Protein AF-A0A7J9XRN0-F1 (afdb_monomer_lite)

Secondary structure (DSSP, 8-state):
-HHHHHHHHHHHHHHHHHHHHS-HHHHHHHHHHHHHHHHHHHHHHHHHHHHTSGGGTTTSSSSSSS---

Structure (mmCIF, N/CA/C/O backbone):
data_AF-A0A7J9XRN0-F1
#
_entry.id   AF-A0A7J9XRN0-F1
#
loop_
_atom_site.group_PDB
_atom_site.id
_atom_site.type_symbol
_atom_site.label_atom_id
_atom_site.label_alt_id
_atom_site.label_comp_id
_atom_site.label_asym_id
_atom_site.label_entity_id
_atom_site.label_seq_id
_atom_site.pdbx_PDB_ins_code
_atom_site.Cartn_x
_atom_site.Cartn_y
_atom_site.Cartn_z
_atom_site.occupancy
_atom_site.B_iso_or_equiv
_atom_site.auth_seq_id
_atom_site.auth_comp_id
_atom_site.auth_asym_id
_atom_site.auth_atom_id
_atom_site.pdbx_PDB_model_num
ATOM 1 N N . MET A 1 1 ? -17.958 6.514 -19.876 1.00 60.47 1 MET A N 1
ATOM 2 C CA . MET A 1 1 ? -16.551 6.373 -19.394 1.00 60.47 1 MET A CA 1
ATOM 3 C C . MET A 1 1 ? -16.388 6.797 -17.932 1.00 60.47 1 MET A C 1
ATOM 5 O O . MET A 1 1 ? -15.444 6.364 -17.290 1.00 60.47 1 MET A O 1
ATOM 9 N N . SER A 1 2 ? -17.326 7.565 -17.374 1.00 70.00 2 SER A N 1
ATOM 10 C CA . SER A 1 2 ? -17.480 7.819 -15.932 1.00 70.00 2 SER A CA 1
ATOM 11 C C . SER A 1 2 ? -17.835 6.566 -15.120 1.00 70.00 2 SER A C 1
ATOM 13 O O . SER A 1 2 ? -17.453 6.443 -13.962 1.00 70.00 2 SER A O 1
ATOM 15 N N . ASP A 1 3 ? -18.526 5.613 -15.743 1.00 82.25 3 ASP A N 1
ATOM 16 C CA . ASP A 1 3 ? -19.196 4.499 -15.05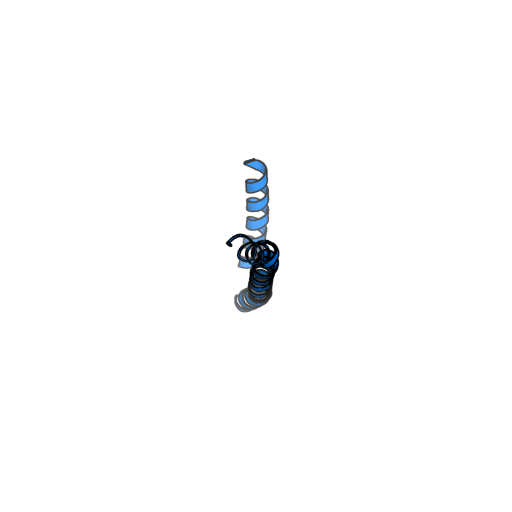7 1.00 82.25 3 ASP A CA 1
ATOM 17 C C . ASP A 1 3 ? -18.202 3.462 -14.516 1.00 82.25 3 ASP A C 1
ATOM 19 O O . ASP A 1 3 ? -18.390 2.902 -13.436 1.00 82.25 3 ASP A O 1
ATOM 23 N N . GLY A 1 4 ? -17.093 3.257 -15.237 1.00 83.81 4 GLY A N 1
ATOM 24 C CA . GLY A 1 4 ? -16.020 2.350 -14.827 1.00 83.81 4 GLY A CA 1
ATOM 25 C C . GLY A 1 4 ? -15.215 2.882 -13.642 1.00 83.81 4 GLY A C 1
ATOM 26 O O . GLY A 1 4 ? -14.898 2.130 -12.725 1.00 83.81 4 GLY A O 1
ATOM 27 N N . TRP A 1 5 ? -14.942 4.189 -13.615 1.00 88.31 5 TRP A N 1
ATOM 28 C CA . TRP A 1 5 ? -14.234 4.822 -12.501 1.00 88.31 5 TRP A CA 1
ATOM 29 C C . TRP A 1 5 ? -15.050 4.764 -11.206 1.00 88.31 5 TRP A C 1
ATOM 31 O O . TRP A 1 5 ? -14.528 4.377 -10.164 1.00 88.31 5 TRP A O 1
ATOM 41 N N . SER A 1 6 ? -16.352 5.063 -11.275 1.00 92.19 6 SER A N 1
ATOM 42 C CA . SER A 1 6 ? -17.250 4.970 -10.119 1.00 92.19 6 SER A CA 1
ATOM 43 C C . SER A 1 6 ? -17.377 3.541 -9.586 1.00 92.19 6 SER A C 1
ATOM 45 O O . SER A 1 6 ? -17.455 3.345 -8.374 1.00 92.19 6 SER A O 1
ATOM 47 N N . ALA A 1 7 ? -17.372 2.535 -10.465 1.00 90.94 7 ALA A N 1
ATOM 48 C CA . ALA A 1 7 ? -17.385 1.132 -10.056 1.00 90.94 7 ALA A CA 1
ATOM 49 C C . ALA A 1 7 ? -16.109 0.747 -9.288 1.00 90.94 7 ALA A C 1
ATOM 51 O O . ALA A 1 7 ? -16.194 0.122 -8.231 1.00 90.94 7 ALA A O 1
ATOM 52 N N . VAL A 1 8 ? -14.941 1.178 -9.774 1.00 93.38 8 VAL A N 1
ATOM 53 C CA . VAL A 1 8 ? -13.657 0.965 -9.087 1.00 93.38 8 VAL A CA 1
ATOM 54 C C . VAL A 1 8 ? -13.622 1.697 -7.746 1.00 93.38 8 VAL A C 1
ATOM 56 O O . VAL A 1 8 ? -13.242 1.097 -6.744 1.00 93.38 8 VAL A O 1
ATOM 59 N N . ALA A 1 9 ? -14.080 2.951 -7.696 1.00 94.25 9 ALA A N 1
ATOM 60 C CA . ALA A 1 9 ? -14.118 3.741 -6.468 1.00 94.25 9 ALA A CA 1
ATOM 61 C C . ALA A 1 9 ? -14.997 3.095 -5.383 1.00 94.25 9 ALA A C 1
ATOM 63 O O . ALA A 1 9 ? -14.593 3.028 -4.229 1.00 94.25 9 ALA A O 1
ATOM 64 N N . ARG A 1 10 ? -16.167 2.551 -5.746 1.00 93.12 10 ARG A N 1
ATOM 65 C CA . ARG A 1 10 ? -17.056 1.852 -4.797 1.00 93.12 10 ARG A CA 1
ATOM 66 C C . ARG A 1 10 ? -16.476 0.540 -4.280 1.00 93.12 10 ARG A C 1
ATOM 68 O O . ARG A 1 10 ? -16.719 0.170 -3.137 1.00 93.12 10 ARG A O 1
ATOM 75 N N . TRP A 1 11 ? -15.749 -0.190 -5.119 1.00 93.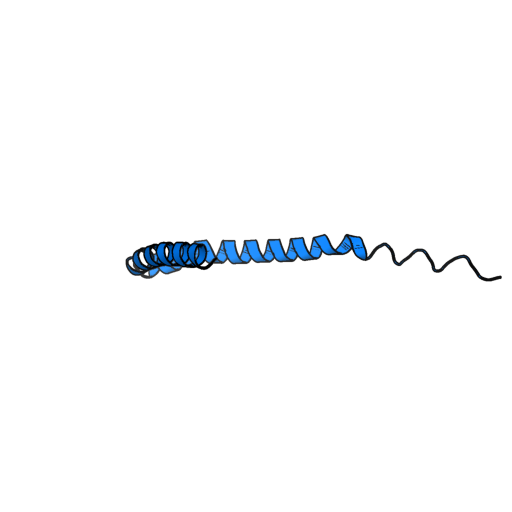38 11 TRP A N 1
ATOM 76 C CA . TRP A 1 11 ? -15.050 -1.391 -4.671 1.00 93.38 11 TRP A CA 1
ATOM 77 C C . TRP A 1 11 ? -13.894 -1.035 -3.728 1.00 93.38 11 TRP A C 1
ATOM 79 O O . TRP A 1 11 ? -13.747 -1.662 -2.680 1.00 93.38 11 TRP A O 1
ATOM 89 N N . TRP A 1 12 ? -13.130 0.008 -4.063 1.00 94.19 12 TRP A N 1
ATOM 90 C CA . TRP A 1 12 ? -12.053 0.525 -3.223 1.00 94.19 12 TRP A CA 1
ATOM 91 C C . TRP A 1 12 ? -12.554 1.038 -1.868 1.00 94.19 12 TRP A C 1
ATOM 93 O O . TRP A 1 12 ? -11.937 0.738 -0.857 1.00 94.19 12 TRP A O 1
ATOM 103 N N . ASP A 1 13 ? -13.704 1.708 -1.820 1.00 94.50 13 ASP A N 1
ATOM 104 C CA . ASP A 1 13 ? -14.367 2.116 -0.571 1.00 94.50 13 ASP A CA 1
ATOM 105 C C . ASP A 1 13 ? -14.633 0.912 0.361 1.00 94.50 13 ASP A C 1
ATOM 107 O O . ASP A 1 13 ? -14.355 0.946 1.559 1.00 94.50 13 ASP A O 1
ATOM 111 N N . GLY A 1 14 ? -15.050 -0.231 -0.195 1.00 94.50 14 GLY A N 1
ATOM 112 C CA . GLY A 1 14 ? -15.162 -1.482 0.564 1.00 94.50 14 GLY A CA 1
ATOM 113 C C . GLY A 1 14 ? -13.814 -2.017 1.070 1.00 94.50 14 GLY A C 1
ATOM 114 O O . GLY A 1 14 ? -13.728 -2.530 2.189 1.00 94.50 14 GLY A O 1
ATOM 115 N N . VAL A 1 15 ? -12.752 -1.875 0.272 1.00 93.00 15 VAL A N 1
ATOM 116 C CA . VAL A 1 15 ? -11.377 -2.229 0.668 1.00 93.00 15 VAL A CA 1
ATOM 117 C C . VAL A 1 15 ? -10.877 -1.307 1.783 1.00 93.00 15 VAL A C 1
ATOM 119 O O . VAL A 1 15 ? -10.274 -1.790 2.740 1.00 93.00 15 VAL A O 1
ATOM 122 N N . GLU A 1 16 ? -11.178 -0.011 1.716 1.00 93.06 16 GLU A N 1
ATOM 123 C CA . GLU A 1 16 ? -10.870 0.985 2.743 1.00 93.06 16 GLU A CA 1
ATOM 124 C C . GLU A 1 16 ? -11.571 0.654 4.069 1.00 93.06 16 GLU A C 1
ATOM 126 O O . GLU A 1 16 ? -10.940 0.626 5.129 1.00 93.06 16 GLU A O 1
ATOM 131 N N . LEU A 1 17 ? -12.852 0.283 4.022 1.00 94.19 17 LEU A N 1
ATOM 132 C CA . LEU A 1 17 ? -13.602 -0.161 5.200 1.00 94.19 17 LEU A CA 1
ATOM 133 C C . LEU A 1 17 ? -13.070 -1.467 5.798 1.00 94.19 17 LEU A C 1
ATOM 135 O O . LEU A 1 17 ? -13.152 -1.670 7.010 1.00 94.19 17 LEU A O 1
ATOM 139 N N . TRP A 1 18 ? -12.542 -2.368 4.974 1.00 93.38 18 TRP A N 1
ATOM 140 C CA . TRP A 1 18 ? -11.876 -3.566 5.471 1.00 93.38 18 TRP A CA 1
ATOM 141 C C . TRP A 1 18 ? -10.551 -3.197 6.144 1.00 93.38 18 TRP A C 1
ATOM 143 O O . TRP A 1 18 ? -10.372 -3.518 7.317 1.00 93.38 18 TRP A O 1
ATOM 153 N N . LEU A 1 19 ? -9.683 -2.445 5.453 1.00 89.31 19 LEU A N 1
ATOM 154 C CA . LEU A 1 19 ? -8.374 -1.977 5.929 1.00 89.31 19 LEU A CA 1
ATOM 155 C C . LEU A 1 19 ? -8.456 -1.231 7.266 1.00 89.31 19 LEU A C 1
ATOM 157 O O . LEU A 1 19 ? -7.667 -1.499 8.172 1.00 89.31 19 LEU A O 1
ATOM 161 N N . THR A 1 20 ? -9.428 -0.330 7.415 1.00 92.38 20 THR A N 1
ATOM 162 C CA . THR A 1 20 ? -9.627 0.474 8.635 1.00 92.38 20 THR A CA 1
ATOM 163 C C . THR A 1 20 ? -10.055 -0.356 9.845 1.00 92.38 20 THR A C 1
ATOM 165 O O . THR A 1 20 ? -9.819 0.057 10.979 1.00 92.38 20 THR A O 1
ATOM 168 N N . ARG A 1 21 ? -10.633 -1.546 9.631 1.00 92.88 21 ARG A N 1
ATOM 169 C CA . ARG A 1 21 ? -10.970 -2.496 10.702 1.00 92.88 21 ARG A CA 1
ATOM 170 C C . ARG A 1 21 ? -9.799 -3.388 11.119 1.00 92.88 21 ARG A C 1
ATOM 172 O O . ARG A 1 21 ? -9.903 -4.043 12.156 1.00 92.88 21 ARG A O 1
ATOM 179 N N . LEU A 1 22 ? -8.707 -3.451 10.349 1.00 92.12 22 LEU A N 1
ATOM 180 C CA . LEU A 1 22 ? -7.522 -4.210 10.756 1.00 92.12 22 LEU A CA 1
ATOM 181 C C . LEU A 1 22 ? -6.722 -3.468 11.837 1.00 92.12 22 LEU A C 1
ATOM 183 O O . LEU A 1 22 ? -6.583 -2.247 11.779 1.00 92.12 22 LEU A O 1
ATOM 187 N N . PRO A 1 23 ? -6.110 -4.197 12.785 1.00 91.19 23 PRO A N 1
ATOM 188 C CA . PRO A 1 23 ? -5.145 -3.615 13.708 1.00 91.19 23 PRO A CA 1
ATOM 189 C C . PRO A 1 23 ? -3.887 -3.141 12.957 1.00 91.19 23 PRO A C 1
ATOM 191 O O . PRO A 1 23 ? -3.446 -3.782 12.001 1.00 91.19 23 PRO A O 1
ATOM 194 N N . LEU A 1 24 ? -3.265 -2.056 13.435 1.00 87.62 24 LEU A N 1
ATOM 195 C CA . LEU A 1 24 ? -2.056 -1.435 12.864 1.00 87.62 24 LEU A CA 1
ATOM 196 C C . LEU A 1 24 ? -0.963 -2.432 12.400 1.00 87.62 24 LEU A C 1
ATOM 198 O O . LEU A 1 24 ? -0.503 -2.304 11.266 1.00 87.62 24 LEU A O 1
ATOM 202 N N . PRO A 1 25 ? -0.549 -3.451 13.188 1.00 92.56 25 PRO A N 1
ATOM 203 C CA . PRO A 1 25 ? 0.462 -4.406 12.727 1.00 92.56 25 PRO A CA 1
ATOM 204 C C . PRO A 1 25 ? 0.032 -5.185 11.478 1.00 92.56 25 PRO A C 1
ATOM 206 O O . PRO A 1 25 ? 0.852 -5.428 10.596 1.00 92.56 25 PRO A O 1
ATOM 209 N N . ALA A 1 26 ? -1.249 -5.537 11.357 1.00 91.56 26 ALA A N 1
ATOM 210 C CA . ALA A 1 26 ? -1.752 -6.237 10.183 1.00 91.56 26 ALA A CA 1
ATOM 211 C C . ALA A 1 26 ? -1.786 -5.325 8.944 1.00 91.56 26 ALA A C 1
ATOM 213 O O . ALA A 1 26 ? -1.474 -5.789 7.849 1.00 91.56 26 ALA A O 1
ATOM 214 N N . GLN A 1 27 ? -2.073 -4.025 9.110 1.00 92.56 27 GLN A N 1
ATOM 215 C CA . GLN A 1 27 ? -1.963 -3.041 8.024 1.00 92.56 27 GLN A CA 1
ATOM 216 C C . GLN A 1 27 ? -0.519 -2.911 7.521 1.00 92.56 27 GLN A C 1
ATOM 218 O O . GLN A 1 27 ? -0.294 -2.904 6.314 1.00 92.56 27 GLN A O 1
ATOM 223 N N . VAL A 1 28 ? 0.467 -2.861 8.426 1.00 93.69 28 VAL A N 1
ATOM 224 C CA . VAL A 1 28 ? 1.894 -2.773 8.060 1.00 93.69 28 VAL A CA 1
ATOM 225 C C . VAL A 1 28 ? 2.360 -4.035 7.337 1.00 93.69 28 VAL A C 1
ATOM 227 O O . VAL A 1 28 ? 3.035 -3.936 6.315 1.00 93.69 28 VAL A O 1
ATOM 230 N N . VAL A 1 29 ? 1.976 -5.222 7.818 1.00 95.50 29 VAL A N 1
ATOM 231 C CA . VAL A 1 29 ? 2.298 -6.488 7.139 1.00 95.50 29 VAL A CA 1
ATOM 232 C C . VAL A 1 29 ? 1.682 -6.521 5.744 1.00 95.50 29 VAL A C 1
ATOM 234 O O . VAL A 1 29 ? 2.381 -6.829 4.783 1.00 95.50 29 VAL A O 1
ATOM 237 N N . LEU A 1 30 ? 0.405 -6.161 5.611 1.00 92.31 30 LEU A N 1
ATOM 238 C CA . LEU A 1 30 ? -0.266 -6.126 4.317 1.00 92.31 30 LEU A CA 1
ATOM 239 C C . LEU A 1 30 ? 0.385 -5.107 3.371 1.00 92.31 30 LEU A C 1
ATOM 241 O O . LEU A 1 30 ? 0.623 -5.422 2.208 1.00 92.31 30 LEU A O 1
ATOM 245 N N . LEU A 1 31 ? 0.739 -3.921 3.875 1.00 92.44 31 LEU A N 1
ATOM 246 C CA . LEU A 1 31 ? 1.477 -2.916 3.118 1.00 92.44 31 LEU A CA 1
ATOM 247 C C . LEU A 1 31 ? 2.809 -3.477 2.626 1.00 92.44 31 LEU A C 1
ATOM 249 O O . LEU A 1 31 ? 3.104 -3.338 1.449 1.00 92.44 31 LEU A O 1
ATOM 253 N N . MET A 1 32 ? 3.598 -4.136 3.477 1.00 95.56 32 MET A N 1
ATOM 254 C CA . MET A 1 32 ? 4.860 -4.753 3.058 1.00 95.56 32 MET A CA 1
ATOM 255 C C . MET A 1 32 ? 4.628 -5.840 2.001 1.00 95.56 32 MET A C 1
ATOM 257 O O . MET A 1 32 ? 5.312 -5.862 0.980 1.00 95.56 32 MET A O 1
ATOM 261 N N . VAL A 1 33 ? 3.619 -6.692 2.196 1.00 94.50 33 VAL A N 1
ATOM 262 C CA . VAL A 1 33 ? 3.247 -7.749 1.244 1.00 94.50 33 VAL A CA 1
ATOM 263 C C . VAL A 1 33 ? 2.814 -7.185 -0.108 1.00 94.50 33 VAL A C 1
ATOM 265 O O . VAL A 1 33 ? 3.043 -7.843 -1.111 1.00 94.50 33 VAL A O 1
ATOM 268 N N . VAL A 1 34 ? 2.224 -5.991 -0.175 1.00 92.75 34 VAL A N 1
ATOM 269 C CA . VAL A 1 34 ? 1.815 -5.361 -1.445 1.00 92.75 34 VAL A CA 1
ATOM 270 C C . VAL A 1 34 ? 2.935 -4.503 -2.044 1.00 92.75 34 VAL A C 1
ATOM 272 O O . VAL A 1 34 ? 3.184 -4.551 -3.249 1.00 92.75 34 VAL A O 1
ATOM 275 N N . LEU A 1 35 ? 3.649 -3.744 -1.213 1.00 93.44 35 LEU A N 1
ATOM 276 C CA . LEU A 1 35 ? 4.666 -2.778 -1.622 1.00 93.44 35 LEU A CA 1
ATOM 277 C C . LEU A 1 35 ? 5.926 -3.456 -2.165 1.00 93.44 35 LEU A C 1
ATOM 279 O O . LEU A 1 35 ? 6.464 -3.003 -3.175 1.00 93.44 35 LEU A O 1
ATOM 283 N N . LEU A 1 36 ? 6.390 -4.544 -1.536 1.00 93.12 36 LEU A N 1
ATOM 284 C CA . LEU A 1 36 ? 7.574 -5.271 -2.005 1.00 93.12 36 LEU A CA 1
ATOM 285 C C . LEU A 1 36 ? 7.355 -5.841 -3.422 1.00 93.12 36 LEU A C 1
ATOM 287 O O . LEU A 1 36 ? 8.179 -5.568 -4.300 1.00 93.12 36 LEU A O 1
ATOM 291 N N . PRO A 1 37 ? 6.248 -6.556 -3.710 1.00 91.38 37 PRO A N 1
ATOM 292 C CA . PRO A 1 37 ? 5.927 -7.000 -5.063 1.00 91.38 37 PRO A CA 1
ATOM 293 C C . PRO A 1 37 ? 5.663 -5.861 -6.037 1.00 91.38 37 PRO A C 1
ATOM 295 O O . PRO A 1 37 ? 6.057 -5.979 -7.191 1.00 91.38 37 PRO A O 1
ATOM 298 N N . ALA A 1 38 ? 5.033 -4.763 -5.609 1.00 92.69 38 ALA A N 1
ATOM 299 C CA . ALA A 1 38 ? 4.810 -3.610 -6.479 1.00 92.69 38 ALA A CA 1
ATOM 300 C C . ALA A 1 38 ? 6.137 -2.974 -6.915 1.00 92.69 38 ALA A C 1
ATOM 302 O O . ALA A 1 38 ? 6.344 -2.732 -8.103 1.00 92.69 38 ALA A O 1
ATOM 303 N N . CYS A 1 39 ? 7.066 -2.773 -5.977 1.00 91.06 39 CYS A N 1
ATOM 304 C CA . CYS A 1 39 ? 8.399 -2.248 -6.260 1.00 91.06 39 CYS A CA 1
ATOM 305 C C . CYS A 1 39 ? 9.187 -3.197 -7.172 1.00 91.06 39 CYS A C 1
ATOM 307 O O . CYS A 1 39 ? 9.736 -2.782 -8.193 1.00 91.06 39 CYS A O 1
ATOM 309 N N . TRP A 1 40 ? 9.177 -4.495 -6.860 1.00 92.75 40 TRP A N 1
ATOM 310 C CA . TRP A 1 40 ? 9.847 -5.504 -7.675 1.00 92.75 40 TRP A CA 1
ATOM 311 C C . TRP A 1 40 ? 9.244 -5.627 -9.080 1.00 92.75 40 TRP A C 1
ATOM 313 O O . TRP A 1 40 ? 9.969 -5.722 -10.071 1.00 92.75 40 TRP A O 1
ATOM 323 N N . GLY A 1 41 ? 7.916 -5.588 -9.174 1.00 90.94 41 GLY A N 1
ATOM 324 C CA . GLY A 1 41 ? 7.174 -5.606 -10.426 1.00 90.94 41 GLY A CA 1
ATOM 325 C C . GLY A 1 41 ? 7.504 -4.391 -11.282 1.00 90.94 41 GLY A C 1
ATOM 326 O O . GLY A 1 41 ? 7.860 -4.551 -12.447 1.00 90.94 41 GLY A O 1
ATOM 327 N N . LEU A 1 42 ? 7.478 -3.191 -10.697 1.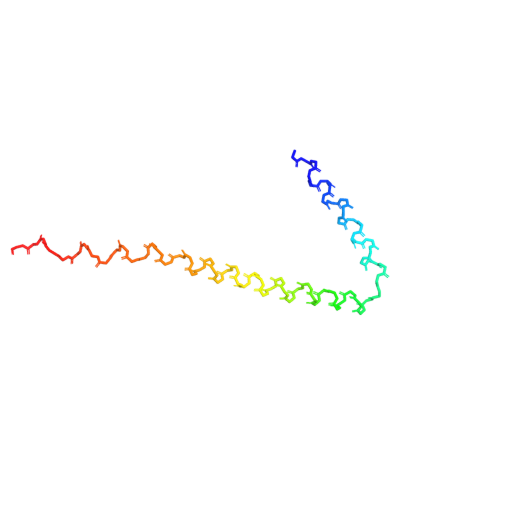00 89.06 42 LEU A N 1
ATOM 328 C CA . LEU A 1 42 ? 7.816 -1.955 -11.397 1.00 89.06 42 LEU A CA 1
ATOM 329 C C . LEU A 1 42 ? 9.270 -1.957 -11.881 1.00 89.06 42 LEU A C 1
ATOM 331 O O . LEU A 1 42 ? 9.523 -1.639 -13.040 1.00 89.06 42 LEU A O 1
ATOM 335 N N . ALA A 1 43 ? 10.212 -2.397 -11.044 1.00 89.38 43 ALA A N 1
ATOM 336 C CA . ALA A 1 43 ? 11.613 -2.542 -11.432 1.00 89.38 43 ALA A CA 1
ATOM 337 C C . ALA A 1 43 ? 11.779 -3.500 -12.622 1.00 89.38 43 ALA A C 1
ATOM 339 O O . ALA A 1 43 ? 12.510 -3.198 -13.565 1.00 89.38 43 ALA A O 1
ATOM 340 N N . LYS A 1 44 ? 11.053 -4.627 -12.635 1.00 89.31 44 LYS A N 1
ATOM 341 C CA . LYS A 1 44 ? 11.056 -5.543 -13.783 1.00 89.31 44 LYS A CA 1
ATOM 342 C C . LYS A 1 44 ? 10.427 -4.943 -15.030 1.00 89.31 44 LYS A C 1
ATOM 344 O O . LYS A 1 44 ? 10.928 -5.200 -16.118 1.00 89.31 44 LYS A O 1
ATOM 349 N N . VAL A 1 45 ? 9.342 -4.185 -14.898 1.00 89.06 45 VAL A N 1
ATOM 350 C CA . VAL A 1 45 ? 8.694 -3.517 -16.036 1.00 89.06 45 VAL A CA 1
ATOM 351 C C . VAL A 1 45 ? 9.642 -2.499 -16.656 1.00 89.06 45 VAL A C 1
ATOM 353 O O . VAL A 1 45 ? 9.812 -2.499 -17.870 1.00 89.06 45 VAL A O 1
ATOM 356 N N . ILE A 1 46 ? 10.306 -1.688 -15.833 1.00 86.31 46 ILE A N 1
ATOM 357 C CA . ILE A 1 46 ? 11.289 -0.707 -16.301 1.00 86.31 46 ILE A CA 1
ATOM 358 C C . ILE A 1 46 ? 12.482 -1.417 -16.945 1.00 86.31 46 ILE A C 1
ATOM 360 O O . ILE A 1 46 ? 12.857 -1.059 -18.055 1.00 86.31 46 ILE A O 1
ATOM 364 N N . GLY A 1 47 ? 13.027 -2.462 -16.314 1.00 83.94 47 GLY A N 1
ATOM 365 C CA . GLY A 1 47 ? 14.108 -3.261 -16.900 1.00 83.94 47 GLY A CA 1
ATOM 366 C C . GLY A 1 47 ? 13.727 -3.833 -18.268 1.00 83.94 47 GLY A C 1
ATOM 367 O O . GLY A 1 47 ? 14.446 -3.644 -19.239 1.00 83.94 47 GLY A O 1
ATOM 368 N N . ARG A 1 48 ? 12.529 -4.416 -18.387 1.00 81.88 48 ARG A N 1
ATOM 369 C CA . ARG A 1 48 ? 11.991 -4.928 -19.659 1.00 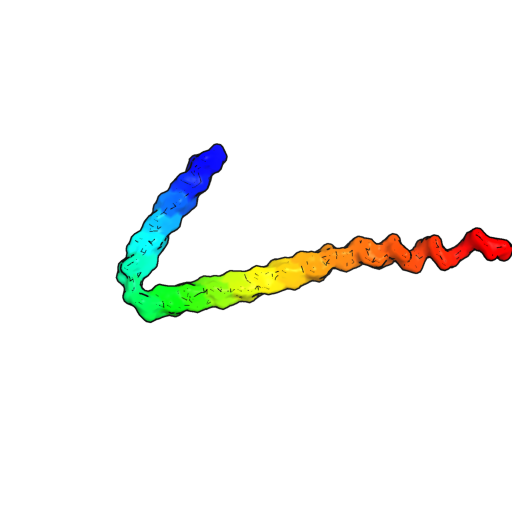81.88 48 ARG A CA 1
ATOM 370 C C . ARG A 1 48 ? 11.785 -3.837 -20.703 1.00 81.88 48 ARG A C 1
ATOM 372 O O . ARG A 1 48 ? 11.999 -4.087 -21.881 1.00 81.88 48 ARG A O 1
ATOM 379 N N . ALA A 1 49 ? 11.342 -2.652 -20.289 1.00 82.44 49 ALA A N 1
ATOM 380 C CA . ALA A 1 49 ? 11.180 -1.519 -21.188 1.00 82.44 49 ALA A CA 1
ATOM 381 C C . ALA A 1 49 ? 12.536 -1.049 -21.729 1.00 82.44 49 ALA A C 1
ATOM 383 O O . ALA A 1 49 ? 12.633 -0.750 -22.912 1.00 82.44 49 ALA A O 1
ATOM 384 N N . VAL A 1 50 ? 13.579 -1.040 -20.894 1.00 82.62 50 VAL A N 1
ATOM 385 C CA . VAL A 1 50 ? 14.953 -0.712 -21.301 1.00 82.62 50 VAL A CA 1
ATOM 386 C C . VAL A 1 50 ? 15.524 -1.784 -22.235 1.00 82.62 50 VAL A C 1
ATOM 388 O O . VAL A 1 50 ? 16.050 -1.446 -23.293 1.00 82.62 50 VAL A O 1
ATOM 391 N N . ASP A 1 51 ? 15.335 -3.064 -21.910 1.00 79.31 51 ASP A N 1
ATOM 392 C CA . ASP A 1 51 ? 15.764 -4.199 -22.740 1.00 79.31 51 ASP A CA 1
ATOM 393 C C . ASP A 1 51 ? 14.999 -4.308 -24.071 1.00 79.31 51 ASP A C 1
ATOM 395 O O . ASP A 1 51 ? 15.458 -4.987 -24.984 1.00 79.31 51 ASP A O 1
ATOM 399 N N . ALA A 1 52 ? 13.845 -3.646 -24.209 1.00 70.94 52 ALA A N 1
ATOM 400 C CA . ALA A 1 52 ? 13.068 -3.577 -25.451 1.00 70.94 52 ALA A CA 1
ATOM 401 C C . ALA A 1 52 ? 13.509 -2.435 -26.392 1.00 70.94 52 ALA A C 1
ATOM 403 O O . ALA A 1 52 ? 13.074 -2.371 -27.542 1.00 70.94 52 ALA A O 1
ATOM 404 N N . ILE A 1 53 ? 14.393 -1.537 -25.943 1.00 74.81 53 ILE A N 1
ATOM 405 C CA . ILE A 1 53 ? 14.933 -0.431 -26.752 1.00 74.81 53 ILE A CA 1
ATOM 406 C C . ILE A 1 53 ? 16.075 -0.815 -27.742 1.00 74.81 53 ILE A C 1
ATOM 408 O O . ILE A 1 53 ? 16.267 -0.058 -28.703 1.00 74.81 53 ILE A O 1
ATOM 412 N N . PRO A 1 54 ? 16.823 -1.943 -27.647 1.00 62.22 54 PRO A N 1
ATOM 413 C CA . PRO A 1 54 ? 18.026 -2.156 -28.457 1.00 62.22 54 PRO A CA 1
ATOM 414 C C . PRO A 1 54 ? 17.756 -2.455 -29.941 1.00 62.22 54 PRO A C 1
ATOM 416 O O . PRO A 1 54 ? 18.684 -2.393 -30.746 1.00 62.22 54 PRO A O 1
ATOM 419 N N . GLU A 1 55 ? 16.508 -2.683 -30.361 1.00 59.81 55 GLU A N 1
ATOM 420 C CA . GLU A 1 55 ? 16.196 -2.970 -31.771 1.00 59.81 55 GLU A CA 1
ATOM 421 C C . GLU A 1 55 ? 16.350 -1.759 -32.711 1.00 59.81 55 GLU A C 1
ATOM 423 O O . GLU A 1 55 ? 16.371 -1.917 -33.932 1.00 59.81 55 GLU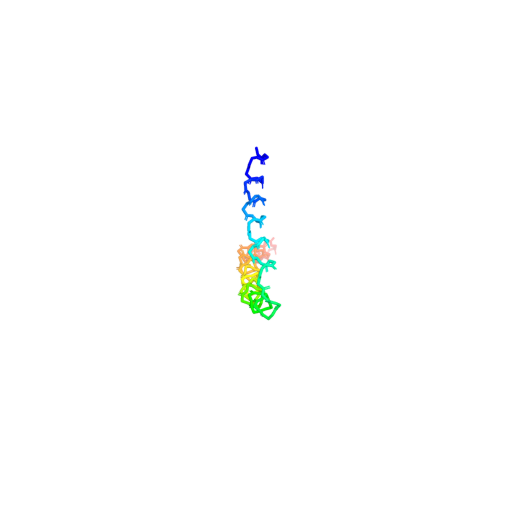 A O 1
ATOM 428 N N . ARG A 1 56 ? 16.511 -0.539 -32.178 1.00 58.62 56 ARG A N 1
ATOM 429 C CA . ARG A 1 56 ? 16.697 0.675 -32.999 1.00 58.62 56 ARG A CA 1
ATOM 430 C C . ARG A 1 56 ? 18.137 1.172 -33.087 1.00 58.62 56 ARG A C 1
ATOM 432 O O . ARG A 1 56 ? 18.425 1.999 -33.945 1.00 58.62 56 ARG A O 1
ATOM 439 N N . ALA A 1 57 ? 19.046 0.664 -32.255 1.00 63.19 57 ALA A N 1
ATOM 440 C CA . ALA A 1 57 ? 20.408 1.197 -32.173 1.00 63.19 57 ALA A CA 1
ATOM 441 C C . ALA A 1 57 ? 21.392 0.555 -33.171 1.00 63.19 57 ALA A C 1
ATOM 443 O O . ALA A 1 57 ? 22.346 1.206 -33.588 1.00 63.19 57 ALA A O 1
ATOM 444 N N . HIS A 1 58 ? 21.160 -0.687 -33.619 1.00 59.50 58 HIS A N 1
ATOM 445 C CA . HIS A 1 58 ? 22.124 -1.403 -34.472 1.00 59.50 58 HIS A CA 1
ATOM 446 C C . HIS A 1 58 ? 21.988 -1.172 -35.990 1.00 59.50 58 HIS A C 1
ATOM 448 O O . HIS A 1 58 ? 22.766 -1.735 -36.757 1.00 59.50 58 HIS A O 1
ATOM 454 N N . ARG A 1 59 ? 21.072 -0.307 -36.454 1.00 61.97 59 ARG A N 1
ATOM 455 C CA . ARG A 1 59 ? 20.940 0.058 -37.884 1.00 61.97 59 ARG A CA 1
ATOM 456 C C . ARG A 1 59 ? 21.520 1.439 -38.213 1.00 61.97 59 ARG A C 1
ATOM 458 O O . ARG A 1 59 ? 21.002 2.136 -39.074 1.00 61.97 59 ARG A O 1
ATOM 465 N N . SER A 1 60 ? 22.578 1.858 -37.523 1.00 61.22 60 SER A N 1
ATOM 466 C CA . SER A 1 60 ? 23.252 3.128 -37.840 1.00 61.22 60 SER A CA 1
ATOM 467 C C . SER A 1 60 ? 24.767 2.999 -38.015 1.00 61.22 60 SER A C 1
ATOM 469 O O . SER A 1 60 ? 25.461 4.008 -38.034 1.00 61.22 60 SER A O 1
ATOM 471 N N . GLY A 1 61 ? 25.286 1.770 -38.141 1.00 61.28 61 GLY A N 1
ATOM 472 C CA . GLY A 1 61 ? 26.726 1.489 -38.222 1.00 61.28 61 GLY A CA 1
ATOM 473 C C . GLY A 1 61 ? 27.241 0.946 -39.561 1.00 61.28 61 GLY A C 1
ATOM 474 O O . GLY A 1 61 ? 28.397 0.552 -39.624 1.00 61.28 61 GLY A O 1
ATOM 475 N N . SER A 1 62 ? 26.432 0.878 -40.624 1.00 62.94 62 SER A N 1
ATOM 476 C CA . SER A 1 62 ? 26.872 0.298 -41.909 1.00 62.94 62 SER A CA 1
ATOM 477 C C . SER A 1 62 ? 26.360 1.099 -43.109 1.00 62.94 62 SER A C 1
ATOM 479 O O . SER A 1 62 ? 25.588 0.610 -43.922 1.00 62.94 62 SER A O 1
ATOM 481 N N . SER A 1 63 ? 26.740 2.377 -43.171 1.00 57.53 63 SER A N 1
ATOM 482 C CA . SER A 1 63 ? 26.592 3.205 -44.382 1.00 57.53 63 SER A CA 1
ATOM 483 C C . SER A 1 63 ? 27.641 4.327 -44.441 1.00 57.53 63 SER A C 1
ATOM 485 O O . SER A 1 63 ? 27.361 5.418 -44.925 1.00 57.53 63 SER A O 1
ATOM 487 N N . ALA A 1 64 ? 28.831 4.081 -43.882 1.00 60.97 64 ALA A N 1
ATOM 488 C CA . ALA A 1 64 ? 29.959 5.021 -43.864 1.00 60.97 64 ALA A CA 1
ATOM 489 C C . ALA A 1 64 ? 31.257 4.318 -44.298 1.00 60.97 64 ALA A C 1
ATOM 491 O O . ALA A 1 64 ? 32.294 4.428 -43.651 1.00 60.97 64 ALA A O 1
ATOM 492 N N . GLY A 1 65 ? 31.172 3.522 -45.361 1.00 67.56 65 GLY A N 1
ATOM 493 C CA . GLY A 1 65 ? 32.331 2.894 -45.974 1.00 67.56 65 GLY A CA 1
ATOM 494 C C . GLY A 1 65 ? 31.968 2.395 -47.358 1.00 67.56 65 GLY A C 1
ATOM 495 O O . GLY A 1 65 ? 31.395 1.312 -47.464 1.00 67.56 65 GLY A O 1
ATOM 496 N N . GLY A 1 66 ? 32.290 3.171 -48.392 1.00 68.31 66 GLY A N 1
ATOM 497 C CA . GLY A 1 66 ? 32.205 2.655 -49.755 1.00 68.31 66 GLY A CA 1
ATOM 498 C C . GLY A 1 66 ? 32.097 3.635 -50.918 1.00 68.31 66 GLY A C 1
ATOM 499 O O . GLY A 1 66 ? 31.725 3.154 -51.981 1.00 68.31 66 GLY A O 1
ATOM 500 N N . ASP A 1 67 ? 32.346 4.946 -50.792 1.00 69.19 67 ASP A N 1
ATOM 501 C CA . ASP A 1 67 ? 31.862 5.854 -51.845 1.00 69.19 67 ASP A CA 1
ATOM 502 C C . ASP A 1 67 ? 32.752 7.081 -52.113 1.00 69.19 67 ASP A C 1
ATOM 504 O O . ASP A 1 67 ? 32.234 8.159 -52.401 1.00 69.19 67 ASP A O 1
ATOM 508 N N . ASP A 1 68 ? 34.084 6.954 -52.075 1.00 62.88 68 ASP A N 1
ATOM 509 C CA . ASP A 1 68 ? 34.943 8.056 -52.519 1.00 62.88 68 ASP A CA 1
ATOM 510 C C . ASP A 1 68 ? 36.366 7.642 -52.963 1.00 62.88 68 ASP A C 1
ATOM 512 O O . ASP A 1 68 ? 37.269 7.453 -52.147 1.00 62.88 68 AS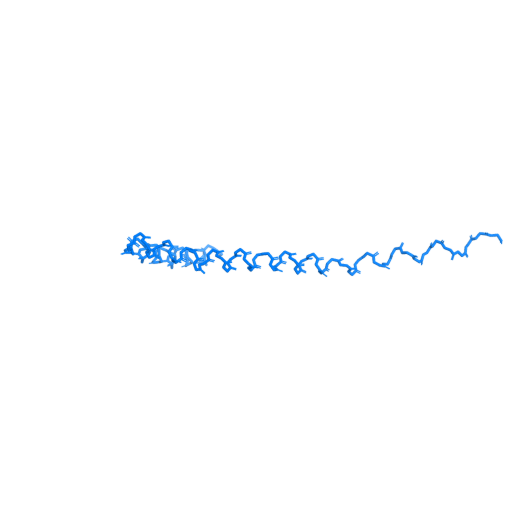P A O 1
ATOM 516 N N . VAL A 1 69 ? 36.518 7.661 -54.305 1.00 59.72 69 VAL A N 1
ATOM 517 C CA . VAL A 1 69 ? 37.713 7.730 -55.192 1.00 59.72 69 VAL A CA 1
ATOM 518 C C . VAL A 1 69 ? 38.202 6.433 -55.841 1.00 59.72 69 VAL A C 1
ATOM 520 O O . VAL A 1 69 ? 38.780 5.563 -55.158 1.00 59.72 69 VAL A O 1
#

pLDDT: mean 82.89, std 12.98, range [57.53, 95.56]

Sequence (69 aa):
MSDGWSAVARWWDGVELWLTRLPLPAQVVLLMVVLLPACWGLAKVIGRAVDAIPERAHRSGSSAGGDDV

Radius of gyration: 24.52 Å; chains: 1; bounding box: 57×16×69 Å

Foldseek 3Di:
DVVVVVVVVVVVVVVVVVLVPDDPVVNVVVCCVVVVCVVVVVVVVVVVVVVVPPVPVPPPPPDPDDDDD